Protein AF-A0A399DRX6-F1 (afdb_monomer_lite)

Foldseek 3Di:
DDKDKDFAQDQFKKQFDCVQKWKDDPRHTWDKDWPDDDPHSIAHHRRMDIGDIGTPPDDFDKMKIWTWMWTDDPDIDIDIDIDIDGCVVVPPDD

Sequence (94 aa):
MINYSLENLSPRRVVADVARLVIRQAGREKSFSLSRLPASGILEPKAVQAGSILVKDVAPGELELEWTLVELGESPRTFVVRRTLNAAALSTGG

pLDDT: mean 87.75, std 12.39, range [32.94, 96.69]

Secondary structure (DSSP, 8-state):
-EEEEEE--SSS-EE--GGGEEEEETTEE--EEESS--S-SEEPTT-EEEEEEEESSPPSSEEEEEEEEEE-SSS-EEEEEEEEEEGGGS----

Structure (mmCIF, N/CA/C/O backbone):
data_AF-A0A399DRX6-F1
#
_entry.id   AF-A0A399DRX6-F1
#
loop_
_atom_site.group_PDB
_atom_site.id
_atom_site.type_symbol
_atom_site.label_atom_id
_atom_site.label_alt_id
_atom_site.label_comp_id
_atom_site.label_asym_id
_atom_site.label_entity_id
_atom_site.label_seq_id
_atom_site.pdbx_PDB_ins_code
_atom_site.Cartn_x
_atom_site.Cartn_y
_atom_site.Cartn_z
_atom_site.occupancy
_atom_site.B_iso_or_equiv
_atom_site.auth_seq_id
_atom_site.auth_comp_id
_atom_site.auth_asym_id
_atom_site.auth_atom_id
_atom_site.pdbx_PDB_model_num
ATOM 1 N N . MET A 1 1 ? 13.746 2.737 -5.938 1.00 86.38 1 MET A N 1
ATOM 2 C CA . MET A 1 1 ? 13.113 2.448 -4.620 1.00 86.38 1 MET A CA 1
ATOM 3 C C . MET A 1 1 ? 11.855 3.296 -4.487 1.00 86.38 1 MET A C 1
ATOM 5 O O . MET A 1 1 ? 11.877 4.418 -4.970 1.00 86.38 1 MET A O 1
ATOM 9 N N . ILE A 1 2 ? 10.780 2.795 -3.870 1.00 89.06 2 ILE A N 1
ATOM 10 C CA . ILE A 1 2 ? 9.515 3.532 -3.690 1.00 89.06 2 ILE A CA 1
ATOM 11 C C . ILE A 1 2 ? 9.289 3.770 -2.201 1.00 89.06 2 ILE A C 1
ATOM 13 O O . ILE A 1 2 ? 9.206 2.807 -1.445 1.00 89.06 2 ILE A O 1
ATOM 17 N N . ASN A 1 3 ? 9.159 5.025 -1.784 1.00 89.06 3 ASN A N 1
ATOM 18 C CA . ASN A 1 3 ? 8.748 5.362 -0.421 1.00 89.06 3 ASN A CA 1
ATOM 19 C C . ASN A 1 3 ? 7.224 5.456 -0.358 1.00 89.06 3 ASN A C 1
ATOM 21 O O . ASN A 1 3 ? 6.607 6.035 -1.252 1.00 89.06 3 ASN A O 1
ATOM 25 N N . TYR A 1 4 ? 6.623 4.901 0.690 1.00 88.81 4 TYR A N 1
ATOM 26 C CA . TYR A 1 4 ? 5.181 4.957 0.897 1.00 88.81 4 TYR A CA 1
ATOM 27 C C . TYR A 1 4 ? 4.841 5.466 2.297 1.00 88.81 4 TYR A C 1
ATOM 29 O O . TYR A 1 4 ? 5.605 5.285 3.247 1.00 88.81 4 TYR A O 1
ATOM 37 N N . SER A 1 5 ? 3.660 6.068 2.398 1.00 90.56 5 SER A N 1
ATOM 38 C CA . SER A 1 5 ? 2.978 6.388 3.646 1.00 90.56 5 SER A CA 1
ATOM 39 C C . SER A 1 5 ? 1.505 6.022 3.480 1.00 90.56 5 SER A C 1
ATOM 41 O O . SER A 1 5 ? 0.875 6.418 2.497 1.00 90.56 5 SER A O 1
ATOM 43 N N . LEU A 1 6 ? 0.979 5.226 4.403 1.00 90.94 6 LEU A N 1
ATOM 44 C CA . LEU A 1 6 ? -0.422 4.843 4.493 1.00 90.94 6 LEU A CA 1
ATOM 45 C C . LEU A 1 6 ? -0.982 5.379 5.802 1.00 90.94 6 LEU A C 1
ATOM 47 O O . LEU A 1 6 ? -0.519 5.001 6.876 1.00 90.94 6 LEU A O 1
ATOM 51 N N . GLU A 1 7 ? -1.990 6.233 5.702 1.00 92.88 7 GLU A N 1
ATOM 52 C CA . GLU A 1 7 ? -2.709 6.782 6.845 1.00 92.88 7 GLU A CA 1
ATOM 53 C C . GLU A 1 7 ? -4.113 6.186 6.904 1.00 92.88 7 GLU A C 1
ATOM 55 O O . GLU A 1 7 ? -4.841 6.162 5.907 1.00 92.88 7 GLU A O 1
ATOM 60 N N . ASN A 1 8 ? -4.502 5.712 8.084 1.00 94.25 8 ASN A N 1
ATOM 61 C CA . ASN A 1 8 ? -5.855 5.243 8.311 1.00 94.25 8 ASN A CA 1
ATOM 62 C C . ASN A 1 8 ? -6.771 6.392 8.753 1.00 94.25 8 ASN A C 1
ATOM 64 O O . ASN A 1 8 ? -6.837 6.737 9.932 1.00 94.25 8 ASN A O 1
ATOM 68 N N . LEU A 1 9 ? -7.523 6.939 7.800 1.00 92.88 9 LEU A N 1
ATOM 69 C CA . LEU A 1 9 ? -8.535 7.971 8.051 1.00 92.88 9 LEU A CA 1
ATOM 70 C C . LEU A 1 9 ? -9.896 7.402 8.493 1.00 92.88 9 LEU A C 1
ATOM 72 O O . LEU A 1 9 ? -10.820 8.166 8.775 1.00 92.88 9 LEU A O 1
ATOM 76 N N . SER A 1 10 ? -10.044 6.075 8.547 1.00 91.75 10 SER A N 1
ATOM 77 C CA . SER A 1 10 ? -11.256 5.429 9.047 1.00 91.75 10 SER A CA 1
ATOM 78 C C . SER A 1 10 ? -11.322 5.493 10.579 1.00 91.75 10 SER A C 1
ATOM 80 O O . SER A 1 10 ? -10.290 5.429 11.253 1.00 91.75 10 SER A O 1
ATOM 82 N N . PRO A 1 11 ? -12.531 5.546 11.175 1.00 93.31 11 PRO A N 1
ATOM 83 C CA . PRO A 1 11 ? -12.708 5.330 12.611 1.00 93.31 11 PRO A CA 1
ATOM 84 C C . PRO A 1 11 ? -12.450 3.875 13.051 1.00 93.31 11 PRO A C 1
ATOM 86 O O . PRO A 1 11 ? -12.521 3.586 14.244 1.00 93.31 11 PRO A O 1
ATOM 89 N N . ARG A 1 12 ? -12.196 2.943 12.121 1.00 95.31 12 ARG A N 1
ATOM 90 C CA . ARG A 1 12 ? -12.001 1.508 12.381 1.00 95.31 12 ARG A CA 1
ATOM 91 C C . ARG A 1 12 ? -10.576 1.064 12.055 1.00 95.31 12 ARG A C 1
ATOM 93 O O . ARG A 1 12 ? -9.846 1.738 11.338 1.00 95.31 12 ARG A O 1
ATOM 100 N N . ARG A 1 13 ? -10.185 -0.103 12.574 1.00 95.75 13 ARG A N 1
ATOM 101 C CA . ARG A 1 13 ? -8.891 -0.739 12.277 1.00 95.75 13 ARG A CA 1
ATOM 102 C C . ARG A 1 13 ? -8.852 -1.186 10.820 1.00 95.75 13 ARG A C 1
ATOM 104 O O . ARG A 1 13 ? -9.824 -1.768 10.340 1.00 95.75 13 ARG A O 1
ATOM 111 N N . VAL A 1 14 ? -7.729 -0.973 10.144 1.00 95.69 14 VAL A N 1
ATOM 112 C CA . VAL A 1 14 ? -7.539 -1.363 8.742 1.00 95.69 14 VAL A CA 1
ATOM 113 C C . VAL A 1 14 ? -6.361 -2.319 8.623 1.00 95.69 14 VAL A C 1
ATOM 115 O O . VAL A 1 14 ? -5.255 -2.015 9.052 1.00 95.69 14 VAL A O 1
ATOM 118 N N . VAL A 1 15 ? -6.585 -3.478 8.015 1.00 94.38 15 VAL A N 1
ATOM 119 C CA . VAL A 1 15 ? -5.528 -4.399 7.604 1.00 94.38 15 VAL A CA 1
ATOM 120 C C . VAL A 1 15 ? -4.897 -3.858 6.322 1.00 94.38 15 VAL A C 1
ATOM 122 O O . VAL A 1 15 ? -5.550 -3.796 5.278 1.00 94.38 15 VAL A O 1
ATOM 125 N N . ALA A 1 16 ? -3.626 -3.489 6.417 1.00 90.94 16 ALA A N 1
ATOM 126 C CA . ALA A 1 16 ? -2.765 -2.974 5.361 1.00 90.94 16 ALA A CA 1
ATOM 127 C C . ALA A 1 16 ? -1.531 -3.877 5.178 1.00 90.94 16 ALA A C 1
ATOM 129 O O . ALA A 1 16 ? -0.390 -3.415 5.130 1.00 90.94 16 ALA A O 1
ATOM 130 N N . ASP A 1 17 ? -1.759 -5.191 5.112 1.00 88.12 17 ASP A N 1
ATOM 131 C CA . ASP A 1 17 ? -0.697 -6.171 4.887 1.00 88.12 17 ASP A CA 1
ATOM 132 C C . ASP A 1 17 ? -0.051 -5.956 3.512 1.00 88.12 17 ASP A C 1
ATOM 134 O O . ASP A 1 17 ? -0.740 -5.871 2.490 1.00 88.12 17 ASP A O 1
ATOM 138 N N . VAL A 1 18 ? 1.279 -5.888 3.481 1.00 84.56 18 VAL A N 1
ATOM 139 C CA . VAL A 1 18 ? 2.044 -5.754 2.239 1.00 84.56 18 VAL A CA 1
ATOM 140 C C . VAL A 1 18 ? 1.881 -6.967 1.325 1.00 84.56 18 VAL A C 1
ATOM 142 O O . VAL A 1 18 ? 2.014 -6.830 0.116 1.00 84.56 18 VAL A O 1
ATOM 145 N N . ALA A 1 19 ? 1.542 -8.146 1.853 1.00 85.25 19 ALA A N 1
ATOM 146 C CA . ALA A 1 19 ? 1.272 -9.325 1.030 1.00 85.25 19 ALA A CA 1
ATOM 147 C C . ALA A 1 19 ? 0.098 -9.110 0.051 1.00 85.25 19 ALA A C 1
ATOM 149 O O . ALA A 1 19 ? -0.084 -9.882 -0.884 1.00 85.25 19 ALA A O 1
ATOM 150 N N . ARG A 1 20 ? -0.701 -8.054 0.264 1.00 91.62 20 ARG A N 1
ATOM 151 C CA . ARG A 1 20 ? -1.826 -7.640 -0.587 1.00 91.62 20 ARG A CA 1
ATOM 152 C C . ARG A 1 20 ? -1.496 -6.463 -1.509 1.00 91.62 20 ARG A C 1
ATOM 154 O O . ARG A 1 20 ? -2.403 -5.913 -2.139 1.00 91.62 20 ARG A O 1
ATOM 161 N N . LEU A 1 21 ? -0.232 -6.046 -1.541 1.00 93.62 21 LEU A N 1
ATOM 162 C CA . LEU A 1 21 ? 0.294 -5.102 -2.512 1.00 93.62 21 LEU A CA 1
ATOM 163 C C . LEU A 1 21 ? 0.706 -5.870 -3.765 1.00 93.62 21 LEU A C 1
ATOM 165 O O . LEU A 1 21 ? 1.543 -6.766 -3.706 1.00 93.62 21 LEU A O 1
ATOM 169 N N . VAL A 1 22 ? 0.160 -5.464 -4.904 1.00 96.00 22 VAL A N 1
ATOM 170 C CA . VAL A 1 22 ? 0.579 -5.934 -6.219 1.00 96.00 22 VAL A CA 1
ATOM 171 C C . VAL A 1 22 ? 1.206 -4.770 -6.967 1.00 96.00 22 V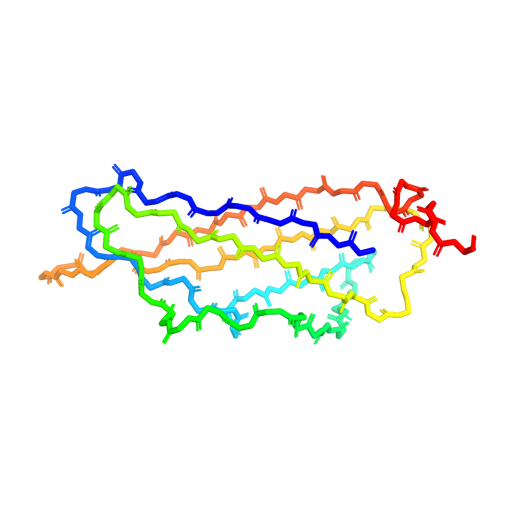AL A C 1
ATOM 173 O O . VAL A 1 22 ? 0.657 -3.667 -7.004 1.00 96.00 22 VAL A O 1
ATOM 176 N N . ILE A 1 23 ? 2.368 -5.019 -7.564 1.00 95.75 23 ILE A N 1
ATOM 177 C CA . ILE A 1 23 ? 3.071 -4.044 -8.393 1.00 95.75 23 ILE A CA 1
ATOM 178 C C . ILE A 1 23 ? 3.133 -4.594 -9.809 1.00 95.75 23 ILE A C 1
ATOM 180 O O . ILE A 1 23 ? 3.577 -5.723 -10.006 1.00 95.75 23 ILE A O 1
ATOM 184 N N . ARG A 1 24 ? 2.695 -3.812 -10.795 1.00 96.69 24 ARG A N 1
ATOM 185 C CA . ARG A 1 24 ? 2.692 -4.197 -12.209 1.00 96.69 24 ARG A CA 1
ATOM 186 C C . ARG A 1 24 ? 3.446 -3.184 -13.057 1.00 96.69 24 ARG A C 1
ATOM 188 O O . ARG A 1 24 ? 3.446 -1.994 -12.770 1.00 96.69 24 ARG A O 1
ATOM 195 N N . GLN A 1 25 ? 4.085 -3.657 -14.117 1.00 94.81 25 GLN A N 1
ATOM 196 C CA . GLN A 1 25 ? 4.708 -2.824 -15.140 1.00 94.81 25 GLN A CA 1
ATOM 197 C C . GLN A 1 25 ? 4.374 -3.401 -16.508 1.00 94.81 25 GLN A C 1
ATOM 199 O O . GLN A 1 25 ? 4.633 -4.581 -16.754 1.00 94.81 25 GLN A O 1
ATOM 204 N N . ALA A 1 26 ? 3.778 -2.584 -17.382 1.00 92.38 26 ALA A N 1
ATOM 205 C CA . ALA A 1 26 ? 3.287 -3.024 -18.691 1.00 92.38 26 ALA A CA 1
ATOM 206 C C . ALA A 1 26 ? 2.432 -4.311 -18.595 1.00 92.38 26 ALA A C 1
ATOM 208 O O . ALA A 1 26 ? 2.627 -5.273 -19.340 1.00 92.38 26 ALA A O 1
ATOM 209 N N . GLY A 1 27 ? 1.539 -4.363 -17.599 1.00 93.06 27 GLY A N 1
ATOM 210 C CA . GLY A 1 27 ? 0.656 -5.504 -17.339 1.00 93.06 27 GLY A CA 1
ATOM 211 C C . GLY A 1 27 ? 1.311 -6.731 -16.688 1.00 93.06 27 GLY A C 1
ATOM 212 O O . GLY A 1 27 ? 0.607 -7.687 -16.375 1.00 93.06 27 GLY A O 1
ATOM 213 N N . ARG A 1 28 ? 2.630 -6.734 -16.446 1.00 94.69 28 ARG A N 1
ATOM 214 C CA . ARG A 1 28 ? 3.337 -7.848 -15.787 1.00 94.69 28 ARG A CA 1
ATOM 215 C C . ARG A 1 28 ? 3.580 -7.562 -14.317 1.00 94.69 28 ARG A C 1
ATOM 217 O O . ARG A 1 28 ? 4.069 -6.489 -13.976 1.00 94.69 28 ARG A O 1
ATOM 224 N N . GLU A 1 29 ? 3.299 -8.536 -13.459 1.00 95.81 29 GLU A N 1
ATOM 225 C CA . GLU A 1 29 ? 3.600 -8.431 -12.033 1.00 95.81 29 GLU A CA 1
ATOM 226 C C . GLU A 1 29 ? 5.112 -8.385 -11.778 1.00 95.81 29 GLU A C 1
ATOM 228 O O . GLU A 1 29 ? 5.907 -9.061 -12.437 1.00 95.81 29 GLU A O 1
ATOM 233 N N . LYS A 1 30 ? 5.510 -7.547 -10.824 1.00 94.69 30 LYS A N 1
ATOM 234 C CA . LYS A 1 30 ? 6.892 -7.319 -10.423 1.00 94.69 30 LYS A CA 1
ATOM 235 C C . LYS A 1 30 ? 7.107 -7.854 -9.017 1.00 94.69 30 LYS A C 1
ATOM 237 O O . LYS A 1 30 ? 6.399 -7.481 -8.086 1.00 94.69 30 LYS A O 1
ATOM 242 N N . SER A 1 31 ? 8.147 -8.663 -8.846 1.00 93.81 31 SER A N 1
ATOM 243 C CA . SER A 1 31 ? 8.609 -9.039 -7.514 1.00 93.81 31 SER A CA 1
ATOM 244 C C . SER A 1 31 ? 9.172 -7.824 -6.780 1.00 93.81 31 SER A C 1
ATOM 246 O O . SER A 1 31 ? 9.855 -6.982 -7.369 1.00 93.81 31 SER A O 1
ATOM 248 N N . PHE A 1 32 ? 8.942 -7.761 -5.475 1.00 92.06 32 PHE A N 1
ATOM 249 C CA . PHE A 1 32 ? 9.468 -6.703 -4.625 1.00 92.06 32 PHE A CA 1
ATOM 250 C C . PHE A 1 32 ? 9.856 -7.241 -3.246 1.00 92.06 32 PHE A C 1
ATOM 252 O O . PHE A 1 32 ? 9.491 -8.352 -2.865 1.00 92.06 32 PHE A O 1
ATOM 259 N N . SER A 1 33 ? 10.616 -6.449 -2.500 1.00 89.56 33 SER A N 1
ATOM 260 C CA . SER A 1 33 ? 10.887 -6.655 -1.079 1.00 89.56 33 SER A CA 1
ATOM 261 C C . SER A 1 33 ? 10.638 -5.367 -0.301 1.00 89.56 33 SER A C 1
ATOM 263 O O . SER A 1 33 ? 10.682 -4.266 -0.854 1.00 89.56 33 SER A O 1
ATOM 265 N N . LEU A 1 34 ? 10.372 -5.494 0.998 1.00 84.38 34 LEU A N 1
ATOM 266 C CA . LEU A 1 34 ? 10.347 -4.355 1.909 1.00 84.38 34 LEU A CA 1
ATOM 267 C C . LEU A 1 34 ? 11.697 -4.214 2.600 1.00 84.38 34 LEU A C 1
ATOM 269 O O . LEU A 1 34 ? 12.232 -5.189 3.121 1.00 84.38 34 LEU A O 1
ATOM 273 N N . SER A 1 35 ? 12.219 -2.990 2.651 1.00 76.19 35 SER A N 1
ATOM 274 C CA . SER A 1 35 ? 13.412 -2.683 3.450 1.00 76.19 35 SER A CA 1
ATOM 275 C C . SER A 1 35 ? 13.085 -2.493 4.934 1.00 76.19 35 SER A C 1
ATOM 277 O O . SER A 1 35 ? 13.934 -2.729 5.789 1.00 76.19 35 SER A O 1
ATOM 279 N N . ARG A 1 36 ? 11.846 -2.099 5.255 1.00 71.50 36 ARG A N 1
ATOM 280 C CA . ARG A 1 36 ? 11.320 -2.016 6.621 1.00 71.50 36 ARG A CA 1
ATOM 281 C C . ARG A 1 36 ? 9.941 -2.660 6.664 1.00 71.50 36 ARG A C 1
ATOM 283 O O . ARG A 1 36 ? 8.990 -2.127 6.094 1.00 71.50 36 ARG A O 1
ATOM 290 N N . LEU A 1 37 ? 9.849 -3.805 7.336 1.00 67.00 37 LEU A N 1
ATOM 291 C CA . LEU A 1 37 ? 8.564 -4.418 7.647 1.00 67.00 37 LEU A CA 1
ATOM 292 C C . LEU A 1 37 ? 7.872 -3.583 8.732 1.00 67.00 37 LEU A C 1
ATOM 294 O O . LEU A 1 37 ? 8.511 -3.246 9.734 1.00 67.00 37 LEU A O 1
ATOM 298 N N . PRO A 1 38 ? 6.594 -3.221 8.553 1.00 67.94 38 PRO A N 1
ATOM 299 C CA . PRO A 1 38 ? 5.823 -2.656 9.646 1.00 67.94 38 PRO A CA 1
ATOM 300 C C . PRO A 1 38 ? 5.700 -3.700 10.765 1.00 67.94 38 PRO A C 1
ATOM 302 O O . PRO A 1 38 ? 5.584 -4.894 10.498 1.00 67.94 38 PRO A O 1
ATOM 305 N N . ALA A 1 39 ? 5.718 -3.255 12.023 1.00 63.41 39 ALA A N 1
ATOM 306 C CA . ALA A 1 39 ? 5.600 -4.148 13.182 1.00 63.41 39 ALA A CA 1
ATOM 307 C C . ALA A 1 39 ? 4.259 -4.910 13.218 1.00 63.41 39 ALA A C 1
ATOM 309 O O . ALA A 1 39 ? 4.140 -5.943 13.868 1.00 63.41 39 ALA A O 1
ATOM 310 N N . SER A 1 40 ? 3.252 -4.390 12.515 1.00 76.94 40 SER A N 1
ATOM 311 C CA . SER A 1 40 ? 1.933 -4.982 12.350 1.00 76.94 40 SER A CA 1
ATOM 312 C C . SER A 1 40 ? 1.397 -4.615 10.971 1.00 76.94 40 SER A C 1
ATOM 314 O O . SER A 1 40 ? 1.555 -3.478 10.536 1.00 76.94 40 SER A O 1
ATOM 316 N N . GLY A 1 41 ? 0.718 -5.550 10.305 1.00 85.44 41 GLY A N 1
ATOM 317 C CA . GLY A 1 41 ? -0.080 -5.264 9.108 1.00 85.44 41 GLY A CA 1
ATOM 318 C C . GLY A 1 41 ? -1.428 -4.606 9.423 1.00 85.44 41 GLY A C 1
ATOM 319 O O . GLY A 1 41 ? -2.296 -4.577 8.557 1.00 85.44 41 GLY A O 1
ATOM 320 N N . ILE A 1 42 ? -1.650 -4.142 10.657 1.00 91.75 42 ILE A N 1
ATOM 321 C CA . ILE A 1 42 ? -2.879 -3.474 11.099 1.00 91.75 42 ILE A CA 1
ATOM 322 C C . ILE A 1 42 ? -2.570 -2.019 11.446 1.00 91.75 42 ILE A C 1
ATOM 324 O O . ILE A 1 42 ? -1.732 -1.737 12.301 1.00 91.75 42 ILE A O 1
ATOM 328 N N . LEU A 1 43 ? -3.316 -1.114 10.822 1.00 93.06 43 LEU A N 1
ATOM 329 C CA . LEU A 1 43 ? -3.364 0.307 11.113 1.00 93.06 43 LEU A CA 1
ATOM 330 C C . LEU A 1 43 ? -4.529 0.611 12.058 1.00 93.06 43 LEU A C 1
ATOM 332 O O . LEU A 1 43 ? -5.699 0.435 11.706 1.00 93.06 43 LEU A O 1
ATOM 336 N N . GLU A 1 44 ? -4.215 1.109 13.250 1.00 94.81 44 GLU A N 1
ATOM 337 C CA . GLU A 1 44 ? -5.211 1.686 14.160 1.00 94.81 44 GLU A CA 1
ATOM 338 C C . GLU A 1 44 ? -5.802 2.989 13.572 1.00 94.81 44 GLU A C 1
ATOM 340 O O . GLU A 1 44 ? -5.203 3.578 12.666 1.00 94.81 44 GLU A O 1
ATOM 345 N N . PRO A 1 45 ? -6.978 3.460 14.028 1.00 95.56 45 PRO A N 1
ATOM 346 C CA . PRO A 1 45 ? -7.536 4.738 13.580 1.00 95.56 45 PRO A CA 1
ATOM 347 C C . PRO A 1 45 ? -6.539 5.889 13.759 1.00 95.56 45 PRO A C 1
ATOM 349 O O . PRO A 1 45 ? -5.946 6.034 14.828 1.00 95.56 45 PRO A O 1
ATOM 352 N N . LYS A 1 46 ? -6.369 6.720 12.721 1.00 94.38 46 LYS A N 1
ATOM 353 C CA . LYS A 1 46 ? -5.396 7.831 12.642 1.00 94.38 46 LYS A CA 1
ATOM 354 C C . LYS A 1 46 ? -3.921 7.411 12.684 1.00 94.38 46 LYS A C 1
ATOM 356 O O . LYS A 1 46 ? -3.045 8.271 12.741 1.00 94.38 46 LYS A O 1
ATOM 361 N N . ALA A 1 47 ? -3.621 6.112 12.673 1.00 93.38 47 ALA A N 1
ATOM 362 C CA . ALA A 1 47 ? -2.246 5.641 12.608 1.00 93.38 47 ALA A CA 1
ATOM 363 C C . ALA A 1 47 ? -1.681 5.805 11.193 1.00 93.38 47 ALA A C 1
ATOM 365 O O . ALA A 1 47 ? -2.394 5.673 10.193 1.00 93.38 47 ALA A O 1
ATOM 366 N N . VAL A 1 48 ? -0.371 6.036 11.137 1.00 91.69 48 VAL A N 1
ATOM 367 C CA . VAL A 1 48 ? 0.401 6.125 9.899 1.00 91.69 48 VAL A CA 1
ATOM 368 C C . VAL A 1 48 ? 1.432 5.006 9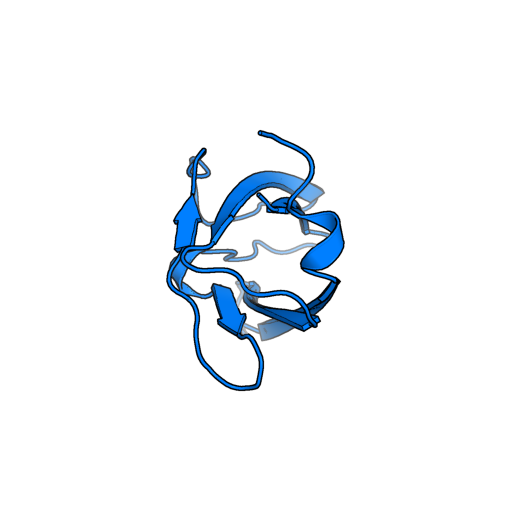.874 1.00 91.69 48 VAL A C 1
ATOM 370 O O . VAL A 1 48 ? 2.176 4.808 10.835 1.00 91.69 48 VAL A O 1
ATOM 373 N N . GLN A 1 49 ? 1.506 4.302 8.750 1.00 89.06 49 GLN A N 1
ATOM 374 C CA . GLN A 1 49 ? 2.562 3.349 8.441 1.00 89.06 49 GLN A CA 1
ATOM 375 C C . GLN A 1 49 ? 3.353 3.856 7.246 1.00 89.06 49 GLN A C 1
ATOM 377 O O . GLN A 1 49 ? 2.793 4.107 6.183 1.00 89.06 49 GLN A O 1
ATOM 382 N N . ALA A 1 50 ? 4.668 3.941 7.401 1.00 88.12 50 ALA A N 1
ATOM 383 C CA . ALA A 1 50 ? 5.569 4.327 6.329 1.00 88.12 50 ALA A CA 1
ATOM 384 C C . ALA A 1 50 ? 6.689 3.301 6.159 1.00 88.12 50 ALA A C 1
ATOM 386 O O . ALA A 1 50 ? 7.090 2.617 7.105 1.00 88.12 50 ALA A O 1
ATOM 387 N N . GLY A 1 51 ? 7.217 3.217 4.945 1.00 87.81 51 GLY A N 1
ATOM 388 C CA . GLY A 1 51 ? 8.328 2.335 4.625 1.00 87.81 51 GLY A CA 1
ATOM 389 C C . GLY A 1 51 ? 8.802 2.517 3.195 1.00 87.81 51 GLY A C 1
ATOM 390 O O . GLY A 1 51 ? 8.357 3.421 2.483 1.00 87.81 51 GLY A O 1
ATOM 391 N N . SER A 1 52 ? 9.695 1.627 2.771 1.00 88.31 52 SER A N 1
ATOM 392 C CA . SER A 1 52 ? 10.193 1.621 1.401 1.00 88.31 52 SER A CA 1
ATOM 393 C C . SER A 1 52 ? 10.074 0.237 0.776 1.00 88.31 52 SER A C 1
ATOM 395 O O . SER A 1 52 ? 10.333 -0.790 1.410 1.00 88.31 52 SER A O 1
ATOM 397 N N . ILE A 1 53 ? 9.682 0.234 -0.492 1.00 90.44 53 ILE A N 1
ATOM 398 C CA . ILE A 1 53 ? 9.520 -0.940 -1.336 1.00 90.44 53 ILE A CA 1
ATOM 399 C C . ILE A 1 53 ? 10.649 -0.941 -2.368 1.00 90.44 53 ILE A C 1
ATOM 401 O O . ILE A 1 53 ? 10.856 0.031 -3.107 1.00 90.44 53 ILE A O 1
ATOM 405 N N . LEU A 1 54 ? 11.390 -2.042 -2.424 1.00 91.12 54 LEU A N 1
ATOM 406 C CA . LEU A 1 54 ? 12.388 -2.310 -3.447 1.00 91.12 54 LEU A CA 1
ATOM 407 C C . LEU A 1 54 ? 11.779 -3.234 -4.498 1.00 91.12 54 LEU A C 1
ATOM 409 O O . LEU A 1 54 ? 11.566 -4.415 -4.247 1.00 91.12 54 LEU A O 1
ATOM 413 N N . VAL A 1 55 ? 11.503 -2.692 -5.678 1.00 91.44 55 VAL A N 1
ATOM 414 C CA . VAL A 1 55 ? 10.957 -3.453 -6.806 1.00 91.44 55 VAL A CA 1
ATOM 415 C C . VAL A 1 55 ? 12.112 -3.984 -7.652 1.00 91.44 55 VAL A C 1
ATOM 417 O O . VAL A 1 55 ? 13.044 -3.239 -7.953 1.00 91.44 55 VAL A O 1
ATOM 420 N N . LYS A 1 56 ? 12.067 -5.267 -8.015 1.00 91.25 56 LYS A N 1
ATOM 421 C CA . LYS A 1 56 ? 13.104 -5.928 -8.819 1.00 91.25 56 LYS A CA 1
ATOM 422 C C . LYS A 1 56 ? 12.874 -5.710 -10.315 1.00 91.25 56 LYS A C 1
ATOM 424 O O . LYS A 1 56 ? 11.732 -5.656 -10.771 1.00 91.25 56 LYS A O 1
ATOM 429 N N . ASP A 1 57 ? 13.965 -5.621 -11.075 1.00 89.88 57 ASP A N 1
ATOM 430 C CA . ASP A 1 57 ? 13.984 -5.568 -12.547 1.00 89.88 57 ASP A CA 1
ATOM 431 C C . ASP A 1 57 ? 13.072 -4.485 -13.151 1.00 89.88 57 ASP A C 1
ATOM 433 O O . ASP A 1 57 ? 12.352 -4.727 -14.122 1.00 89.88 57 ASP A O 1
ATOM 437 N N . VAL A 1 58 ? 13.026 -3.306 -12.527 1.00 89.75 58 VAL A N 1
ATOM 438 C CA . VAL A 1 58 ? 12.211 -2.180 -13.000 1.00 89.75 58 VAL A CA 1
ATOM 439 C C . VAL A 1 58 ? 12.789 -1.637 -14.307 1.00 89.75 58 VAL A C 1
ATOM 441 O O . VAL A 1 58 ? 13.956 -1.258 -14.360 1.00 89.75 58 VAL A O 1
ATOM 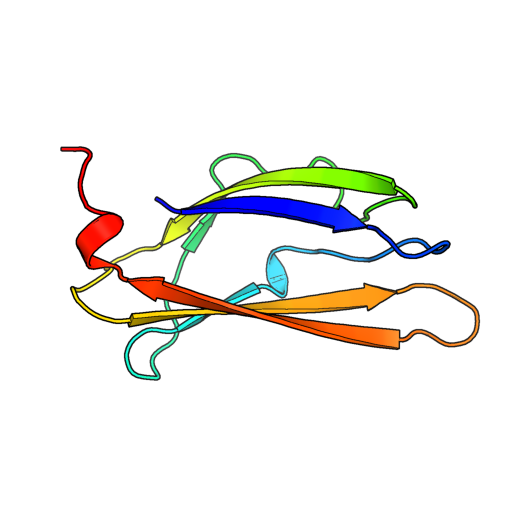444 N N . ALA A 1 59 ? 11.961 -1.570 -15.345 1.00 89.06 59 ALA A N 1
ATOM 445 C CA . ALA A 1 59 ? 12.287 -0.933 -16.617 1.00 89.06 59 ALA A CA 1
ATOM 446 C C . ALA A 1 59 ? 11.788 0.528 -16.649 1.00 89.06 59 ALA A C 1
ATOM 448 O O . ALA A 1 59 ? 10.977 0.917 -15.804 1.00 89.06 59 ALA A O 1
ATOM 449 N N . PRO A 1 60 ? 12.219 1.356 -17.617 1.00 89.38 60 PRO A N 1
ATOM 450 C CA . PRO A 1 60 ? 11.576 2.641 -17.884 1.00 89.38 60 PRO A CA 1
ATOM 451 C C . PRO A 1 60 ? 10.084 2.475 -18.217 1.00 89.38 60 PRO A C 1
ATOM 453 O O . PRO A 1 60 ? 9.689 1.489 -18.838 1.00 89.38 60 PRO A O 1
ATOM 456 N N . GLY A 1 61 ? 9.261 3.454 -17.835 1.00 89.81 61 GLY A N 1
ATOM 457 C CA . GLY A 1 61 ? 7.817 3.465 -18.097 1.00 89.81 61 GLY A CA 1
ATOM 458 C C . GLY A 1 61 ? 6.970 3.517 -16.828 1.00 89.81 61 GLY A C 1
ATOM 459 O O . GLY A 1 61 ? 7.460 3.854 -15.751 1.00 89.81 61 GLY A O 1
ATOM 460 N N . GLU A 1 62 ? 5.684 3.204 -16.956 1.00 94.25 62 GLU A N 1
ATOM 461 C CA . GLU A 1 62 ? 4.741 3.255 -15.839 1.00 94.25 62 GLU A CA 1
ATOM 462 C C . GLU A 1 62 ? 4.843 2.020 -14.943 1.00 94.25 62 GLU A C 1
ATOM 464 O O . GLU A 1 62 ? 4.962 0.882 -15.406 1.00 94.25 62 GLU A O 1
ATOM 469 N N . LEU A 1 63 ? 4.793 2.270 -13.640 1.00 95.25 63 LEU A N 1
ATOM 470 C CA . LEU A 1 63 ? 4.708 1.273 -12.593 1.00 95.25 63 LEU A CA 1
ATOM 471 C C . LEU A 1 63 ? 3.392 1.479 -11.846 1.00 95.25 63 LEU A C 1
ATOM 473 O O . LEU A 1 63 ? 3.169 2.517 -11.223 1.00 95.25 63 LEU A O 1
ATOM 477 N N . GLU A 1 64 ? 2.526 0.485 -11.905 1.00 96.25 64 GLU A N 1
ATOM 478 C CA . GLU A 1 64 ? 1.228 0.470 -11.250 1.00 96.25 64 GLU A CA 1
ATOM 479 C C . GLU A 1 64 ? 1.358 -0.210 -9.891 1.00 96.25 64 GLU A C 1
ATOM 481 O O . GLU A 1 64 ? 1.886 -1.315 -9.780 1.00 96.25 64 GLU A O 1
ATOM 486 N N . LEU A 1 65 ? 0.864 0.442 -8.848 1.00 95.94 65 LEU A N 1
ATOM 487 C CA . LEU A 1 65 ? 0.777 -0.092 -7.500 1.00 95.94 65 LEU A CA 1
ATOM 488 C C . LEU A 1 65 ? -0.691 -0.216 -7.133 1.00 95.94 65 LEU A C 1
ATOM 490 O O . LEU A 1 65 ? -1.446 0.754 -7.216 1.00 95.94 65 LEU A O 1
ATOM 494 N N . GLU A 1 66 ? -1.076 -1.400 -6.686 1.00 96.44 66 GLU A N 1
ATOM 495 C CA . GLU A 1 66 ? -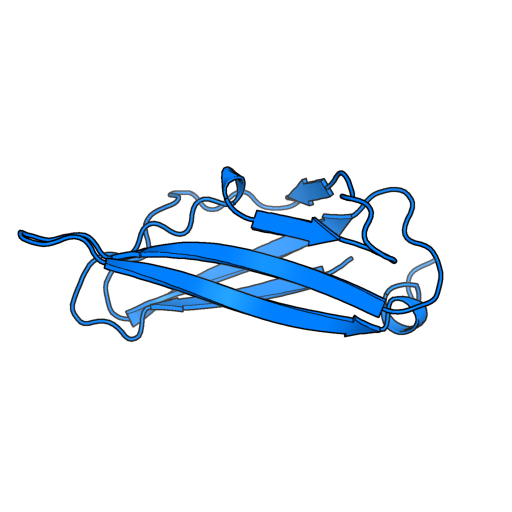2.425 -1.721 -6.255 1.00 96.44 66 GLU A CA 1
ATOM 496 C C . GLU A 1 66 ? -2.361 -2.379 -4.881 1.00 96.44 66 GLU A C 1
ATOM 498 O O . GLU A 1 66 ? -1.844 -3.483 -4.738 1.00 96.44 66 GLU A O 1
ATOM 503 N N . TRP A 1 67 ? -2.878 -1.702 -3.860 1.00 94.88 67 TRP A N 1
ATOM 504 C CA . TRP A 1 67 ? -2.879 -2.212 -2.494 1.00 94.88 67 TRP A CA 1
ATOM 505 C C . TRP A 1 67 ? -4.303 -2.463 -2.026 1.00 94.88 67 TRP A C 1
ATOM 507 O O . TRP A 1 67 ? -5.103 -1.532 -1.905 1.00 94.88 67 TRP A O 1
ATOM 517 N N . THR A 1 68 ? -4.618 -3.725 -1.745 1.00 95.38 68 THR A N 1
ATOM 518 C CA . THR A 1 68 ? -5.912 -4.096 -1.170 1.00 95.38 68 THR A CA 1
ATOM 519 C C . THR A 1 68 ? -5.875 -3.977 0.352 1.00 95.38 68 THR A C 1
ATOM 521 O O . THR A 1 68 ? -5.121 -4.683 1.021 1.00 95.38 68 THR A O 1
ATOM 524 N N . LEU A 1 69 ? -6.720 -3.106 0.896 1.00 94.81 69 LEU A N 1
ATOM 525 C CA . LEU A 1 69 ? -6.883 -2.839 2.323 1.00 94.81 69 LEU A CA 1
ATOM 526 C C . LEU A 1 69 ? -8.225 -3.393 2.808 1.00 94.81 69 LEU A C 1
ATOM 528 O O . LEU A 1 69 ? -9.202 -3.391 2.058 1.00 94.81 69 LEU A O 1
ATOM 532 N N . VAL A 1 70 ? -8.301 -3.837 4.062 1.00 95.50 70 VAL A N 1
ATOM 533 C CA . VAL A 1 70 ? -9.561 -4.319 4.656 1.00 95.50 70 VAL A CA 1
ATOM 534 C C . VAL A 1 70 ? -9.839 -3.612 5.969 1.00 95.50 70 VAL A C 1
ATOM 536 O O . VAL A 1 70 ? -9.103 -3.776 6.935 1.00 95.50 70 VAL A O 1
ATOM 539 N N . GLU A 1 71 ? -10.923 -2.852 6.022 1.00 95.50 71 GLU A N 1
ATOM 540 C CA . GLU A 1 71 ? -11.451 -2.298 7.264 1.00 95.50 71 GLU A CA 1
ATOM 541 C C . GLU A 1 71 ? -12.187 -3.381 8.052 1.00 95.50 71 GLU A C 1
ATOM 543 O O . GLU A 1 71 ? -13.054 -4.083 7.523 1.00 95.50 71 GLU A O 1
ATOM 548 N N . LEU A 1 72 ? -11.832 -3.510 9.328 1.00 94.06 72 LEU A N 1
ATOM 549 C CA . LEU A 1 72 ? -12.379 -4.496 10.251 1.00 94.06 72 LEU A CA 1
ATOM 550 C C . LEU A 1 72 ? -13.641 -3.976 10.952 1.00 94.06 72 LEU A C 1
ATOM 552 O O . LEU A 1 72 ? -13.758 -2.798 11.292 1.00 94.06 72 LEU A O 1
ATOM 556 N N . GLY A 1 73 ? -14.572 -4.879 11.247 1.00 90.75 73 GLY A N 1
ATOM 557 C CA . GLY A 1 73 ? -15.806 -4.582 11.967 1.00 90.75 73 GLY A CA 1
ATOM 558 C C . GLY A 1 73 ? -16.840 -5.689 11.793 1.00 90.75 73 GLY A C 1
ATOM 559 O O . GLY A 1 73 ? -16.544 -6.726 11.210 1.00 90.75 73 GLY A O 1
ATOM 560 N N . GLU A 1 74 ? -18.064 -5.439 12.257 1.00 90.19 74 GLU A N 1
ATOM 561 C CA . GLU A 1 74 ? -19.211 -6.352 12.095 1.00 90.19 74 GLU A CA 1
ATOM 562 C C . GLU A 1 74 ? -19.558 -6.614 10.621 1.00 90.19 74 GLU A C 1
ATOM 564 O O . GLU A 1 74 ? -20.104 -7.654 10.271 1.00 90.19 74 GLU A O 1
ATOM 569 N N . SER A 1 75 ? -19.220 -5.674 9.738 1.00 91.75 75 SER A N 1
ATOM 570 C CA . SER A 1 75 ? -19.334 -5.821 8.287 1.00 91.75 75 SER A CA 1
ATOM 571 C C . SER A 1 75 ? -18.044 -5.322 7.635 1.00 91.75 75 SER A C 1
ATOM 573 O O . SER A 1 75 ? -17.922 -4.119 7.385 1.00 91.75 75 SER A O 1
ATOM 575 N N . PRO A 1 76 ? -17.056 -6.210 7.409 1.00 91.94 76 PRO A N 1
ATOM 576 C CA . PRO A 1 76 ? -15.773 -5.832 6.832 1.00 91.94 76 PRO A CA 1
ATOM 577 C C . PRO A 1 76 ? -15.925 -5.192 5.452 1.00 91.94 76 PRO A C 1
ATOM 579 O O . PRO A 1 76 ? -16.744 -5.625 4.639 1.00 91.94 76 PRO A O 1
ATOM 582 N N . ARG A 1 77 ? -15.108 -4.176 5.170 1.00 94.12 77 ARG A N 1
ATOM 583 C CA . ARG A 1 77 ? -15.096 -3.478 3.877 1.00 94.12 77 ARG A CA 1
ATOM 584 C C . ARG A 1 77 ? -13.726 -3.588 3.238 1.00 94.12 77 ARG A C 1
ATOM 586 O O . ARG A 1 77 ? -12.713 -3.381 3.899 1.00 94.12 77 ARG A O 1
ATOM 593 N N . THR A 1 78 ? -13.703 -3.897 1.946 1.00 94.69 78 THR A N 1
ATOM 594 C CA . THR A 1 78 ? -12.464 -3.966 1.167 1.00 94.69 78 THR A CA 1
ATOM 595 C C . THR A 1 78 ? -12.299 -2.691 0.354 1.00 94.69 78 THR A C 1
ATOM 597 O O . THR A 1 78 ? -13.232 -2.256 -0.318 1.00 94.69 78 THR A O 1
ATOM 600 N N . PHE A 1 79 ? -11.102 -2.118 0.393 1.00 91.94 79 PHE A N 1
ATOM 601 C CA . PHE A 1 79 ? -10.705 -0.950 -0.382 1.00 91.94 79 PHE A CA 1
ATOM 602 C C . PHE A 1 79 ? -9.498 -1.301 -1.238 1.00 91.94 79 PHE A C 1
ATOM 604 O O . PHE A 1 79 ? -8.659 -2.103 -0.837 1.00 91.94 79 PHE A O 1
ATOM 611 N N . VAL A 1 80 ? -9.380 -0.673 -2.403 1.00 94.69 80 VAL A N 1
ATOM 612 C CA . VAL A 1 80 ? -8.201 -0.820 -3.256 1.00 94.69 80 VAL A CA 1
ATOM 613 C C . VAL A 1 80 ? -7.600 0.555 -3.496 1.00 94.69 80 VAL A C 1
ATOM 615 O O . VAL A 1 80 ? -8.237 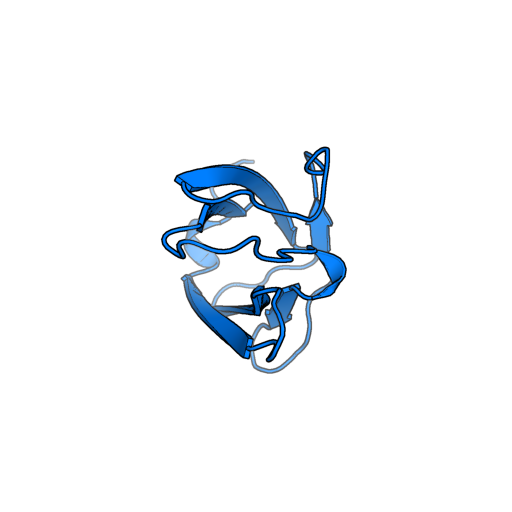1.427 -4.086 1.00 94.69 80 VAL A O 1
ATOM 618 N N . VAL A 1 81 ? -6.366 0.749 -3.039 1.00 93.38 81 VAL A N 1
ATOM 619 C CA . VAL A 1 81 ? -5.592 1.968 -3.275 1.00 93.38 81 VAL A CA 1
ATOM 620 C C . VAL A 1 81 ? -4.732 1.756 -4.510 1.00 93.38 81 VAL A C 1
ATOM 622 O O . VAL A 1 81 ? -3.879 0.874 -4.524 1.00 93.38 81 VAL A O 1
ATOM 625 N N . ARG A 1 82 ? -4.945 2.576 -5.544 1.00 95.56 82 ARG A N 1
ATOM 626 C CA . ARG A 1 82 ? -4.172 2.528 -6.793 1.00 95.56 82 ARG A CA 1
ATOM 627 C C . ARG A 1 82 ? -3.314 3.770 -6.969 1.00 95.56 82 ARG A C 1
ATOM 629 O 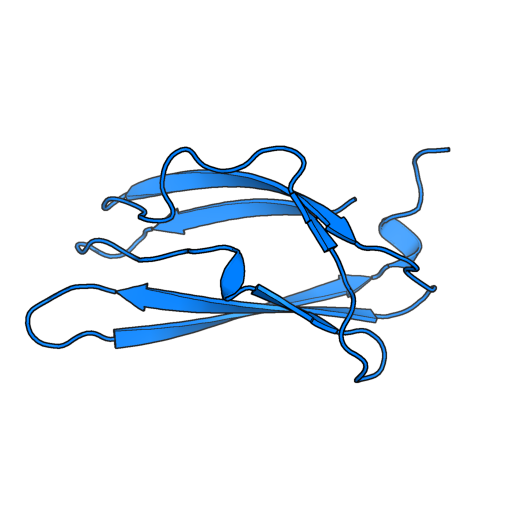O . ARG A 1 82 ? -3.784 4.888 -6.729 1.00 95.56 82 ARG A O 1
ATOM 636 N N . ARG A 1 83 ? -2.067 3.585 -7.393 1.00 94.31 83 ARG A N 1
ATOM 637 C CA . ARG A 1 83 ? -1.137 4.661 -7.760 1.00 94.31 83 ARG A CA 1
ATOM 638 C C . ARG A 1 83 ? -0.322 4.248 -8.977 1.00 94.31 83 ARG A C 1
ATOM 640 O O . ARG A 1 83 ? 0.121 3.111 -9.050 1.00 94.31 83 ARG A O 1
ATOM 647 N N . THR A 1 84 ? -0.080 5.193 -9.875 1.00 94.00 84 THR A N 1
ATOM 648 C CA . THR A 1 84 ? 0.832 5.018 -11.009 1.00 94.00 84 THR A CA 1
ATOM 649 C C . THR A 1 84 ? 2.044 5.905 -10.782 1.00 94.00 84 THR A C 1
ATOM 651 O O . THR A 1 84 ? 1.902 7.087 -10.470 1.00 94.00 84 THR A O 1
ATOM 654 N N . LEU A 1 85 ? 3.235 5.328 -10.896 1.00 92.25 85 LEU A N 1
ATOM 655 C CA . LEU A 1 85 ? 4.513 6.018 -10.759 1.00 92.25 85 LEU A CA 1
ATOM 656 C C . LEU A 1 85 ? 5.281 5.920 -12.074 1.00 92.25 85 LEU A C 1
ATOM 658 O O . LEU A 1 85 ? 5.252 4.886 -12.737 1.00 92.25 85 LEU A O 1
ATOM 662 N N . ASN A 1 86 ? 6.026 6.964 -12.428 1.00 89.88 86 ASN A N 1
ATOM 663 C CA . ASN A 1 86 ? 6.972 6.876 -13.534 1.00 89.88 86 ASN A CA 1
ATOM 664 C C . ASN A 1 86 ? 8.296 6.285 -13.030 1.00 89.88 86 ASN A C 1
ATOM 666 O O . ASN A 1 86 ? 8.986 6.887 -12.205 1.00 89.88 86 ASN A O 1
ATOM 670 N N . ALA A 1 87 ? 8.660 5.110 -13.537 1.00 81.06 87 ALA A N 1
ATOM 671 C CA . ALA A 1 87 ? 9.863 4.394 -13.146 1.00 81.06 87 ALA A CA 1
ATOM 672 C C . ALA A 1 87 ? 11.167 5.098 -13.546 1.00 81.06 87 ALA A C 1
ATOM 674 O O . ALA A 1 87 ? 12.182 4.888 -12.885 1.00 81.06 87 ALA A O 1
ATOM 675 N N . ALA A 1 88 ? 11.148 5.981 -14.551 1.00 71.06 88 ALA A N 1
ATOM 676 C CA . ALA A 1 88 ? 12.314 6.799 -14.896 1.00 71.06 88 ALA A CA 1
ATOM 677 C C . ALA A 1 88 ? 12.738 7.732 -13.742 1.00 71.06 88 ALA A C 1
ATOM 679 O O . ALA A 1 88 ? 13.898 8.118 -13.653 1.00 71.06 88 ALA A O 1
ATOM 680 N N . ALA A 1 89 ? 11.821 8.056 -12.823 1.00 60.25 89 ALA A N 1
ATOM 681 C CA . ALA A 1 89 ? 12.115 8.824 -11.614 1.00 60.25 89 ALA A CA 1
ATOM 682 C C . ALA A 1 89 ? 12.608 7.954 -10.439 1.00 60.25 89 ALA A C 1
ATOM 684 O O . ALA A 1 89 ? 12.995 8.484 -9.401 1.00 60.25 89 ALA A O 1
ATOM 685 N N . LEU A 1 90 ? 12.595 6.621 -10.569 1.00 61.91 90 LEU A N 1
ATOM 686 C CA . LEU A 1 90 ? 12.998 5.688 -9.508 1.00 61.91 90 LEU A CA 1
ATOM 687 C C . LEU A 1 90 ? 14.489 5.299 -9.574 1.00 61.91 90 LEU A C 1
ATOM 689 O O . LEU A 1 90 ? 14.949 4.590 -8.673 1.00 61.91 90 LEU A O 1
ATOM 693 N N . SER A 1 91 ? 15.215 5.739 -10.614 1.00 50.38 91 SER A N 1
ATOM 694 C CA . SER A 1 91 ? 16.604 5.366 -10.938 1.00 50.38 91 SER A CA 1
ATOM 695 C C . SER A 1 91 ? 17.679 6.396 -10.552 1.00 50.38 91 SER A C 1
ATOM 697 O O . SER A 1 91 ? 18.845 6.200 -10.880 1.00 50.38 91 SER A O 1
ATOM 699 N N . THR A 1 92 ? 17.351 7.477 -9.842 1.00 44.06 92 THR A N 1
ATOM 700 C CA . THR A 1 92 ? 18.367 8.408 -9.315 1.00 44.06 92 THR A CA 1
ATOM 701 C C . THR A 1 92 ? 18.882 7.913 -7.964 1.00 44.06 92 THR A C 1
ATOM 703 O O . THR A 1 92 ? 18.384 8.302 -6.909 1.00 44.06 92 THR A O 1
ATOM 706 N N . GLY A 1 93 ? 19.843 6.998 -8.006 1.00 42.16 93 GLY A N 1
ATOM 707 C CA . GLY A 1 93 ? 20.516 6.456 -6.828 1.00 42.16 93 GLY A CA 1
ATOM 708 C C . GLY A 1 93 ? 21.469 5.334 -7.218 1.00 42.16 93 GLY A C 1
ATOM 709 O O . GLY A 1 93 ? 21.254 4.192 -6.820 1.00 42.16 93 GLY A O 1
ATOM 710 N N . GLY A 1 94 ? 22.445 5.668 -8.062 1.00 32.94 94 GLY A N 1
ATOM 711 C CA . GLY A 1 94 ? 23.631 4.869 -8.362 1.00 32.94 94 GLY A CA 1
ATOM 712 C C . GLY A 1 94 ? 24.872 5.656 -7.979 1.00 32.94 94 GLY A C 1
ATOM 713 O O . GLY A 1 94 ? 24.788 6.905 -8.038 1.00 32.94 94 GLY A O 1
#

Organism: NCBI:txid1408545

Radius of gyration: 14.14 Å; chains: 1; bounding box: 43×18×33 Å